Protein AF-A0A1A8DY37-F1 (afdb_monomer_lite)

Organism: Nothobranchius kadleci (NCBI:txid1051664)

Radius of gyration: 18.18 Å; chains: 1; bounding box: 40×29×46 Å

pLDDT: mean 78.55, std 10.52, range [43.53, 90.19]

Sequence (68 aa):
MSGRWWSGAAVTHSLVAVFAMGSWVSVNSLWVELPVVVRELPEGWNLPAYLSVMIALGNLGPLVETVV

Structure (mmCIF, N/CA/C/O backbone):
data_AF-A0A1A8DY37-F1
#
_entry.id   AF-A0A1A8DY37-F1
#
loop_
_atom_site.group_PDB
_atom_site.id
_atom_site.type_symbol
_atom_site.label_atom_id
_atom_site.label_alt_id
_atom_site.label_comp_id
_atom_site.label_asym_id
_atom_site.label_entity_id
_atom_site.label_seq_id
_atom_site.pdbx_PDB_ins_code
_atom_site.Cartn_x
_atom_site.Cartn_y
_atom_site.Cartn_z
_atom_site.occupancy
_atom_site.B_iso_or_equiv
_atom_site.auth_seq_id
_atom_site.auth_comp_id
_atom_site.auth_asym_id
_atom_site.auth_atom_id
_atom_site.pdbx_PDB_model_num
ATOM 1 N N . MET A 1 1 ? 21.367 19.467 -26.023 1.00 43.53 1 MET A N 1
ATOM 2 C CA . MET A 1 1 ? 22.274 18.357 -25.636 1.00 43.53 1 MET A CA 1
ATOM 3 C C . MET A 1 1 ? 21.796 17.672 -24.3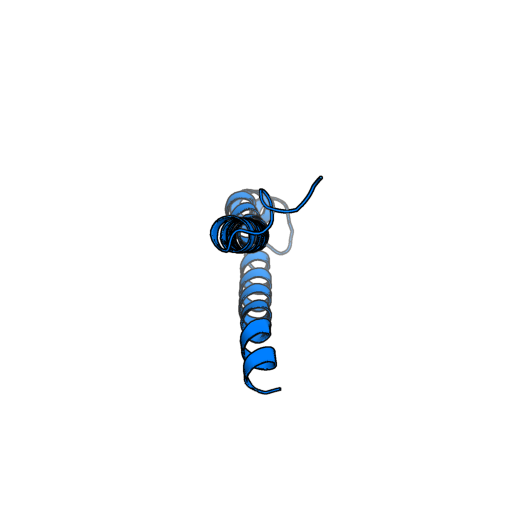45 1.00 43.53 1 MET A C 1
ATOM 5 O O . MET A 1 1 ? 22.604 17.351 -23.485 1.00 43.53 1 MET A O 1
ATOM 9 N N . SER A 1 2 ? 20.494 17.409 -24.195 1.00 53.56 2 SER A N 1
ATOM 10 C CA . SER A 1 2 ? 19.936 16.627 -23.083 1.00 53.56 2 SER A CA 1
ATOM 11 C C . SER A 1 2 ? 19.399 15.325 -23.668 1.00 53.56 2 SER A C 1
ATOM 13 O O . SER A 1 2 ? 18.573 15.364 -24.569 1.00 53.56 2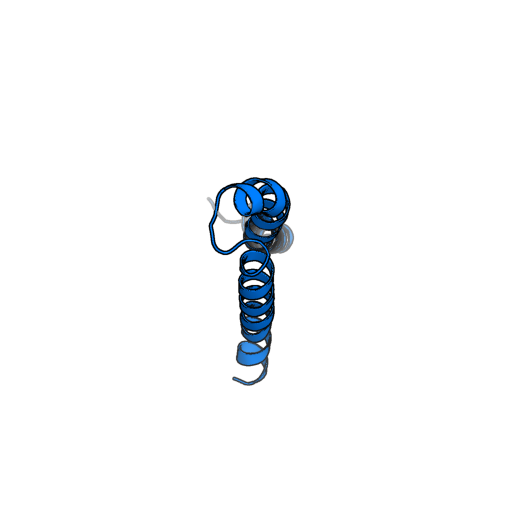 SER A O 1
ATOM 15 N N . GLY A 1 3 ? 19.898 14.163 -23.249 1.00 57.69 3 GLY A N 1
ATOM 16 C CA . GLY A 1 3 ? 19.355 12.933 -23.843 1.00 57.69 3 GLY A CA 1
ATOM 17 C C . GLY A 1 3 ? 19.980 11.596 -23.486 1.00 57.69 3 GLY A C 1
ATOM 18 O O . GLY A 1 3 ? 19.675 10.624 -24.158 1.00 57.69 3 GLY A O 1
ATOM 19 N N . ARG A 1 4 ? 20.850 11.495 -22.471 1.00 57.78 4 ARG A N 1
ATOM 20 C CA . ARG A 1 4 ? 21.424 10.181 -22.108 1.00 57.78 4 ARG A CA 1
ATOM 21 C C . ARG A 1 4 ? 21.462 9.855 -20.619 1.00 57.78 4 ARG A C 1
ATOM 23 O O . ARG A 1 4 ? 21.544 8.690 -20.267 1.00 57.78 4 ARG A O 1
ATOM 30 N N . TRP A 1 5 ? 21.337 10.858 -19.752 1.00 58.09 5 TRP A N 1
ATOM 31 C CA . TRP A 1 5 ? 21.457 10.683 -18.299 1.00 58.09 5 TRP A CA 1
ATOM 32 C C . TRP A 1 5 ? 20.162 10.191 -17.629 1.00 58.09 5 TRP A C 1
ATOM 34 O O . TRP A 1 5 ? 20.228 9.511 -16.616 1.00 58.09 5 TRP A O 1
ATOM 44 N N . TRP A 1 6 ? 18.996 10.464 -18.227 1.00 61.44 6 TRP A N 1
ATOM 45 C CA . TRP A 1 6 ? 17.680 10.015 -17.738 1.00 61.44 6 TRP A CA 1
ATOM 46 C C . TRP A 1 6 ? 17.170 8.734 -18.422 1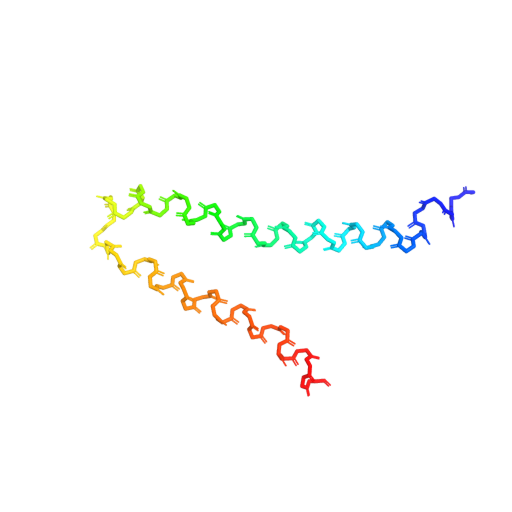.00 61.44 6 TRP A C 1
ATOM 48 O O . TRP A 1 6 ? 16.166 8.173 -18.006 1.00 61.44 6 TRP A O 1
ATOM 58 N N . SER A 1 7 ? 17.854 8.255 -19.468 1.00 63.09 7 SER A N 1
ATOM 59 C CA . SER A 1 7 ? 17.370 7.176 -20.349 1.00 63.09 7 SER A CA 1
ATOM 60 C C . SER A 1 7 ? 17.903 5.785 -19.976 1.00 63.09 7 SER A C 1
ATOM 62 O O . SER A 1 7 ? 17.955 4.890 -20.819 1.00 63.09 7 SER A O 1
ATOM 64 N N . GLY A 1 8 ? 18.365 5.602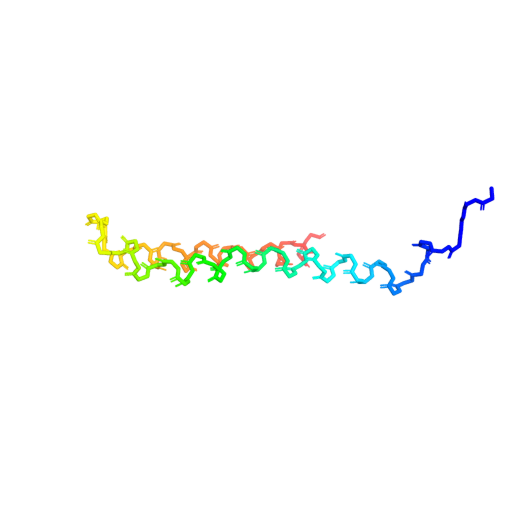 -18.739 1.00 74.12 8 GLY A N 1
ATOM 65 C CA . GLY A 1 8 ? 18.858 4.313 -18.266 1.00 74.12 8 GLY A CA 1
ATOM 66 C C . GLY A 1 8 ? 17.716 3.472 -17.713 1.00 74.12 8 GLY A C 1
ATOM 67 O O . GLY A 1 8 ? 16.943 3.974 -16.899 1.00 74.12 8 GLY A O 1
ATOM 68 N N . ALA A 1 9 ? 17.660 2.185 -18.074 1.00 77.94 9 ALA A N 1
ATOM 69 C CA . ALA A 1 9 ? 16.732 1.231 -17.462 1.00 77.94 9 ALA A CA 1
ATOM 70 C C . ALA A 1 9 ? 16.789 1.304 -15.923 1.00 77.94 9 ALA A C 1
ATOM 72 O O . ALA A 1 9 ? 15.763 1.270 -15.263 1.00 77.94 9 ALA A O 1
ATOM 73 N N . ALA A 1 10 ? 17.968 1.530 -15.337 1.00 83.19 10 ALA A N 1
ATOM 74 C CA . ALA A 1 10 ? 18.112 1.735 -13.897 1.00 83.19 10 ALA A CA 1
ATOM 75 C C . ALA A 1 10 ? 17.261 2.899 -13.349 1.00 83.19 10 ALA A C 1
ATOM 77 O O . ALA A 1 10 ? 16.629 2.750 -12.307 1.00 83.19 10 ALA A O 1
ATOM 78 N N . VAL A 1 11 ? 17.197 4.039 -14.045 1.00 87.25 11 VAL A N 1
ATOM 79 C CA . VAL A 1 11 ? 16.423 5.214 -13.608 1.00 87.25 11 VAL A CA 1
ATOM 80 C C . VAL A 1 11 ? 14.927 4.929 -13.693 1.00 87.25 11 VAL A C 1
ATOM 82 O O . VAL A 1 11 ? 14.202 5.210 -12.743 1.00 87.25 11 VAL A O 1
ATOM 85 N N . THR A 1 12 ? 14.463 4.308 -14.781 1.00 87.31 12 THR A N 1
ATOM 86 C CA . THR A 1 12 ? 13.048 3.933 -14.913 1.00 87.31 12 THR A CA 1
ATOM 87 C C . THR A 1 12 ? 12.635 2.894 -13.872 1.00 87.31 12 THR A C 1
ATOM 89 O O . THR A 1 12 ? 11.600 3.068 -13.238 1.00 87.31 12 THR A O 1
ATOM 92 N N . HIS A 1 13 ? 13.463 1.881 -13.603 1.00 85.88 13 HIS A N 1
ATOM 93 C CA . HIS A 1 13 ? 13.190 0.896 -12.548 1.00 85.88 13 HIS A CA 1
ATOM 94 C C . HIS A 1 13 ? 13.185 1.538 -11.158 1.00 85.88 13 HIS A C 1
ATOM 96 O O . HIS A 1 13 ? 12.356 1.183 -10.330 1.00 85.88 13 HIS A O 1
ATOM 102 N N . SER A 1 14 ? 14.062 2.515 -10.910 1.00 89.00 14 SER A N 1
ATOM 103 C CA . SER A 1 14 ? 14.101 3.253 -9.642 1.00 89.00 14 SER A CA 1
ATOM 104 C C . SER A 1 14 ? 12.835 4.087 -9.441 1.00 89.00 14 SER A C 1
ATOM 106 O O . SER A 1 14 ? 12.258 4.073 -8.358 1.00 89.00 14 SER A O 1
ATOM 108 N N . LEU A 1 15 ? 12.365 4.774 -10.487 1.00 88.44 15 LEU A N 1
ATOM 109 C CA . LEU A 1 15 ? 11.113 5.535 -10.457 1.00 88.44 15 LEU A CA 1
ATOM 110 C C . LEU A 1 15 ? 9.908 4.620 -10.215 1.00 88.44 15 LEU A C 1
ATOM 112 O O . LEU A 1 15 ? 9.078 4.931 -9.367 1.00 88.44 15 LEU A O 1
ATOM 116 N N . VAL A 1 16 ? 9.846 3.473 -10.899 1.00 89.00 16 VAL A N 1
ATOM 117 C CA . VAL A 1 16 ? 8.792 2.466 -10.691 1.00 89.00 16 VAL A CA 1
ATOM 118 C C . VAL A 1 16 ? 8.858 1.884 -9.278 1.00 89.00 16 VAL A C 1
ATOM 120 O O . VAL A 1 16 ? 7.826 1.755 -8.629 1.00 89.00 16 VAL A O 1
ATOM 123 N N . ALA A 1 17 ? 10.053 1.589 -8.762 1.00 88.75 17 ALA A N 1
ATOM 124 C CA . ALA A 1 17 ? 10.230 1.069 -7.410 1.00 88.75 17 ALA A CA 1
ATOM 125 C C . ALA A 1 17 ? 9.795 2.087 -6.348 1.00 88.75 17 ALA A C 1
ATOM 127 O O . ALA A 1 17 ? 9.074 1.726 -5.423 1.00 88.75 17 ALA A O 1
ATOM 128 N N . VAL A 1 18 ? 10.182 3.361 -6.482 1.00 90.19 18 VAL A N 1
ATOM 129 C CA . VAL A 1 18 ? 9.761 4.431 -5.561 1.00 90.19 18 VAL A CA 1
ATOM 130 C C . VAL A 1 18 ? 8.259 4.688 -5.661 1.00 90.19 18 VAL A C 1
ATOM 132 O O . VAL A 1 18 ? 7.613 4.872 -4.634 1.00 90.19 18 VAL A O 1
ATOM 135 N N . PHE A 1 19 ? 7.683 4.639 -6.863 1.00 87.75 19 PHE A N 1
ATOM 136 C CA . PHE A 1 19 ? 6.239 4.746 -7.061 1.00 87.75 19 PHE A CA 1
ATOM 137 C C . PHE A 1 19 ? 5.480 3.590 -6.387 1.00 87.75 19 PHE A C 1
ATOM 139 O O . PHE A 1 19 ? 4.545 3.825 -5.620 1.00 87.75 19 PHE A O 1
ATOM 146 N N . ALA A 1 20 ? 5.926 2.348 -6.596 1.00 86.25 20 ALA A N 1
ATOM 147 C CA . ALA A 1 20 ? 5.340 1.166 -5.969 1.00 86.25 20 ALA A CA 1
ATOM 148 C C . ALA A 1 20 ? 5.480 1.204 -4.438 1.00 86.25 20 ALA A C 1
ATOM 150 O O . ALA A 1 20 ? 4.491 1.013 -3.728 1.00 86.25 20 ALA A O 1
ATOM 151 N N . MET A 1 21 ? 6.673 1.531 -3.923 1.00 87.31 21 MET A N 1
ATOM 152 C CA . MET A 1 21 ? 6.914 1.712 -2.487 1.00 87.31 21 MET A CA 1
ATOM 153 C C . MET A 1 21 ? 6.025 2.816 -1.907 1.00 87.31 21 MET A C 1
ATOM 155 O O . MET A 1 21 ? 5.414 2.608 -0.863 1.00 87.31 21 MET A O 1
ATOM 159 N N . GLY A 1 22 ? 5.886 3.950 -2.598 1.00 86.12 22 GLY A N 1
ATOM 160 C CA . GLY A 1 22 ? 5.010 5.048 -2.190 1.00 86.12 22 GLY A CA 1
ATOM 161 C C . GLY A 1 22 ? 3.549 4.619 -2.046 1.00 86.12 22 GLY A C 1
ATOM 162 O O . GLY A 1 22 ? 2.919 4.959 -1.046 1.00 86.12 22 GLY A O 1
ATOM 163 N N . SER A 1 23 ? 3.034 3.808 -2.978 1.00 82.50 23 SER A N 1
ATOM 164 C CA . SER A 1 23 ? 1.662 3.280 -2.893 1.00 82.50 23 SER A CA 1
ATOM 165 C C . SER A 1 23 ? 1.440 2.382 -1.666 1.00 82.50 23 SER A C 1
ATOM 167 O O . SER A 1 23 ? 0.375 2.413 -1.051 1.00 82.50 23 SER A O 1
ATOM 169 N N . TRP A 1 24 ? 2.462 1.615 -1.268 1.00 83.88 24 TRP A N 1
ATOM 170 C CA . TRP A 1 24 ? 2.376 0.663 -0.157 1.00 83.88 24 TRP A CA 1
ATOM 171 C C . TRP A 1 24 ? 2.622 1.320 1.207 1.00 83.88 24 TRP A C 1
ATOM 173 O O . TRP A 1 24 ? 2.056 0.901 2.220 1.00 83.88 24 TRP A O 1
ATOM 183 N N . VAL A 1 25 ? 3.436 2.378 1.256 1.00 87.88 25 VAL A N 1
ATOM 184 C CA . VAL A 1 25 ? 3.716 3.136 2.487 1.00 87.88 25 VAL A CA 1
ATOM 185 C C . VAL A 1 25 ? 2.431 3.684 3.105 1.00 87.88 25 VAL A C 1
ATOM 187 O O . VAL A 1 25 ? 2.257 3.554 4.312 1.00 87.88 25 VAL A O 1
ATOM 190 N N . SER A 1 26 ? 1.492 4.198 2.304 1.00 84.75 26 SER A N 1
ATOM 191 C CA . SER A 1 26 ? 0.203 4.698 2.807 1.00 84.75 26 SER A CA 1
ATOM 192 C C . SER A 1 26 ? -0.578 3.641 3.592 1.00 84.75 26 SER A C 1
ATOM 194 O O . SER A 1 26 ? -1.109 3.936 4.658 1.00 84.75 26 SER A O 1
ATOM 196 N N . VAL A 1 27 ? -0.597 2.394 3.113 1.00 86.00 27 VAL A N 1
ATOM 197 C CA . VAL A 1 27 ? -1.268 1.284 3.805 1.00 86.00 27 VAL A CA 1
ATOM 198 C C . VAL A 1 27 ? -0.577 0.966 5.134 1.00 86.00 27 VAL A C 1
ATOM 200 O O . VAL A 1 27 ? -1.249 0.793 6.148 1.00 86.00 27 VAL A O 1
ATOM 203 N N . ASN A 1 28 ? 0.759 0.926 5.160 1.00 87.06 28 ASN A N 1
ATOM 204 C CA . ASN A 1 28 ? 1.513 0.632 6.385 1.00 87.06 28 ASN A CA 1
ATOM 205 C C . ASN A 1 28 ? 1.377 1.744 7.433 1.00 87.06 28 ASN A C 1
ATOM 207 O O . ASN A 1 28 ? 1.256 1.438 8.618 1.00 87.06 28 ASN A O 1
ATOM 211 N N . SER A 1 29 ? 1.341 3.013 7.013 1.00 86.62 29 SER A N 1
ATOM 212 C CA . SER A 1 29 ? 1.089 4.145 7.914 1.00 86.62 29 SER A CA 1
ATOM 213 C C . SER A 1 29 ? -0.285 4.038 8.579 1.00 86.62 29 SER A C 1
ATOM 215 O O . SER A 1 29 ? -0.379 4.155 9.799 1.00 86.62 29 SER A O 1
ATOM 217 N N . LEU A 1 30 ? -1.329 3.691 7.814 1.00 86.44 30 LEU A N 1
ATOM 218 C CA . LEU A 1 30 ? -2.671 3.464 8.364 1.00 86.44 30 LEU A CA 1
ATOM 219 C C . LEU A 1 30 ? -2.702 2.313 9.381 1.00 86.44 30 LEU A C 1
ATOM 221 O O . LEU A 1 30 ? -3.404 2.405 10.384 1.00 86.44 30 LEU A O 1
ATOM 225 N N . TRP A 1 31 ? -1.924 1.248 9.164 1.00 84.50 31 TRP A N 1
ATOM 226 C CA . TRP A 1 31 ? -1.794 0.139 10.120 1.00 84.50 31 TRP A CA 1
ATOM 227 C C . TRP A 1 31 ? -1.084 0.527 11.421 1.00 84.50 31 TRP A C 1
ATOM 229 O O . TRP A 1 31 ? -1.438 0.012 12.482 1.00 84.50 31 TRP A O 1
ATOM 239 N N . VAL A 1 32 ? -0.114 1.439 11.361 1.00 86.75 32 VAL A N 1
ATOM 240 C CA . VAL A 1 32 ? 0.561 1.986 12.550 1.00 86.75 32 VAL A CA 1
ATOM 241 C C . VAL A 1 32 ? -0.358 2.918 13.341 1.00 86.75 32 VAL A C 1
ATOM 243 O O . VAL A 1 32 ? -0.323 2.907 14.572 1.00 86.75 32 VAL A O 1
ATOM 246 N N . GLU A 1 33 ? -1.196 3.698 12.660 1.00 87.38 33 GLU A N 1
ATOM 247 C CA . GLU A 1 33 ? -2.128 4.638 13.299 1.00 87.38 33 GLU A CA 1
ATOM 248 C C . GLU A 1 33 ? -3.422 3.968 13.791 1.00 87.38 33 GLU A C 1
ATOM 250 O O . GLU A 1 33 ? -4.053 4.436 14.741 1.00 87.38 33 GLU A O 1
ATOM 255 N N . LEU A 1 34 ? -3.791 2.828 13.207 1.00 83.06 34 LEU A N 1
ATOM 256 C CA . LEU A 1 34 ? -4.970 2.025 13.540 1.00 83.06 34 LEU A CA 1
ATOM 257 C C . LEU A 1 34 ? -5.214 1.816 15.050 1.00 83.06 34 LEU A C 1
ATOM 259 O O . LEU A 1 34 ? -6.316 2.119 15.507 1.00 83.06 34 LEU A O 1
ATOM 263 N N . PRO A 1 35 ? -4.245 1.354 15.866 1.00 78.19 35 PRO A N 1
ATOM 264 C CA . PRO A 1 35 ? -4.459 1.156 17.303 1.00 78.19 35 PRO A CA 1
ATOM 265 C C . PRO A 1 35 ? -4.744 2.448 18.083 1.00 78.19 35 PRO A C 1
ATOM 267 O O . PRO A 1 35 ? -5.325 2.376 19.167 1.00 78.19 35 PRO A O 1
ATOM 270 N N . VAL A 1 36 ? -4.354 3.614 17.560 1.00 82.69 36 VAL A N 1
ATOM 271 C CA . VAL A 1 36 ? -4.672 4.919 18.157 1.00 82.69 36 VAL A CA 1
ATOM 272 C C . VAL A 1 36 ? -6.101 5.324 17.785 1.00 82.69 36 VAL A C 1
ATOM 274 O O . VAL A 1 36 ? -6.895 5.643 18.667 1.00 82.69 36 VAL A O 1
ATOM 277 N N . VAL A 1 37 ? -6.462 5.215 16.503 1.00 81.75 37 VAL A N 1
ATOM 278 C CA . VAL A 1 37 ? -7.787 5.599 15.973 1.00 81.75 37 VAL A CA 1
ATOM 279 C C . VAL A 1 37 ? -8.913 4.698 16.503 1.00 81.75 37 VAL A C 1
ATOM 281 O O . VAL A 1 37 ? -10.000 5.183 16.816 1.00 81.75 37 VAL A O 1
ATOM 284 N N . VAL A 1 38 ? -8.649 3.399 16.687 1.00 80.81 38 VAL A N 1
ATOM 285 C CA . VAL A 1 38 ? -9.621 2.411 17.207 1.00 80.81 38 VAL A CA 1
ATOM 286 C C . VAL A 1 38 ? -10.130 2.755 18.612 1.00 80.81 38 VAL A C 1
ATOM 288 O O . VAL A 1 38 ? -11.210 2.305 18.990 1.00 80.81 38 VAL A O 1
ATOM 291 N N . ARG A 1 39 ? -9.380 3.536 19.401 1.00 73.00 39 ARG A N 1
ATOM 292 C CA . ARG A 1 39 ? -9.788 3.923 20.765 1.00 73.00 39 ARG A CA 1
ATOM 293 C C . ARG A 1 39 ? -10.724 5.130 20.802 1.00 73.00 39 ARG A C 1
ATOM 295 O O . ARG A 1 39 ? -11.406 5.310 21.804 1.00 73.00 39 ARG A O 1
ATOM 302 N N . GLU A 1 40 ? -10.736 5.928 19.740 1.00 77.75 40 GLU A N 1
ATOM 303 C CA . GLU A 1 40 ? -11.490 7.182 19.634 1.00 77.75 40 GLU A CA 1
ATOM 304 C C . GLU A 1 40 ? -12.788 6.992 18.831 1.00 77.75 40 GLU A C 1
ATOM 306 O O . GLU A 1 40 ? -13.808 7.607 19.142 1.00 77.75 40 GLU A O 1
ATOM 311 N N . LEU A 1 41 ? -12.780 6.128 17.805 1.00 75.69 41 LEU A N 1
ATOM 312 C CA . LEU A 1 41 ? -13.939 5.943 16.927 1.00 75.69 41 LEU A CA 1
ATOM 313 C C . LEU A 1 41 ? -14.956 4.927 17.482 1.00 75.69 41 LEU A C 1
ATOM 315 O O . LEU A 1 41 ? -14.574 3.844 17.932 1.00 75.69 41 LEU A O 1
ATOM 319 N N . PRO A 1 42 ? -16.270 5.204 17.349 1.00 74.25 42 PRO A N 1
ATOM 320 C CA . PRO A 1 42 ? -17.342 4.320 17.826 1.00 74.25 42 PRO A CA 1
ATOM 321 C C . PRO A 1 42 ? -17.401 2.974 17.082 1.00 74.25 42 PRO A C 1
ATOM 323 O O . PRO A 1 42 ? -18.061 2.039 17.527 1.00 74.25 42 PRO A O 1
ATOM 326 N N . GLU A 1 43 ? -16.709 2.874 15.948 1.00 74.69 43 GLU A N 1
ATOM 327 C CA . GLU A 1 43 ? -16.620 1.695 15.083 1.00 74.69 43 GLU A CA 1
ATOM 328 C C . GLU A 1 43 ? -15.631 0.640 15.613 1.00 74.69 43 GLU A C 1
ATOM 330 O O . GLU A 1 43 ? -15.704 -0.529 15.224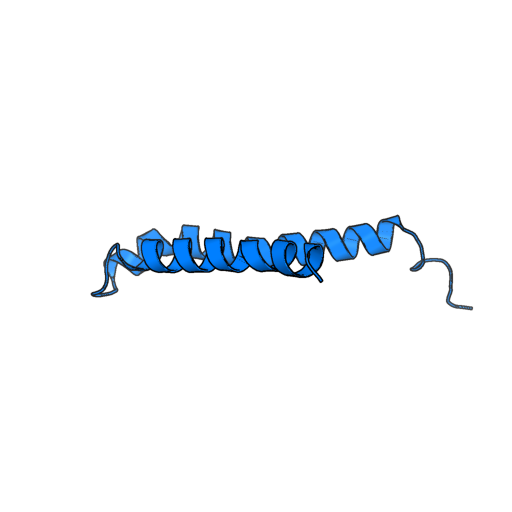 1.00 74.69 43 GLU A O 1
ATOM 335 N N . GLY A 1 44 ? -14.706 1.028 16.501 1.00 77.12 44 GLY A N 1
ATOM 336 C CA . GLY A 1 44 ? -13.729 0.131 17.118 1.00 77.12 44 GLY A CA 1
ATOM 337 C C . GLY A 1 44 ? -12.953 -0.719 16.101 1.00 77.12 44 GLY A C 1
ATOM 338 O O . GLY A 1 44 ? -12.427 -0.225 15.107 1.00 77.12 44 GLY A O 1
ATOM 339 N N . TRP A 1 45 ? -12.894 -2.033 16.335 1.00 78.12 45 TRP A N 1
ATOM 340 C CA . TRP A 1 45 ? -12.145 -2.990 15.504 1.00 78.12 45 TRP A CA 1
ATOM 341 C C . TRP A 1 45 ? -12.788 -3.319 14.145 1.00 78.12 45 TRP A C 1
ATOM 343 O O . TRP A 1 45 ? -12.239 -4.133 13.402 1.00 78.12 45 TRP A O 1
ATOM 353 N N . ASN A 1 46 ? -13.897 -2.675 13.765 1.00 79.25 46 ASN A N 1
ATOM 354 C CA . ASN A 1 46 ? -14.424 -2.806 12.401 1.00 79.25 46 ASN A CA 1
ATOM 355 C C . ASN A 1 46 ? -13.585 -2.034 11.365 1.00 79.25 46 ASN A C 1
ATOM 357 O O . ASN A 1 46 ? -13.517 -2.441 10.207 1.00 79.25 46 ASN A O 1
ATOM 361 N N . LEU A 1 47 ? -12.881 -0.970 11.768 1.00 80.19 47 LEU A N 1
ATOM 362 C CA . LEU A 1 47 ? -11.967 -0.208 10.902 1.00 80.19 47 LEU A CA 1
ATOM 363 C C . LEU A 1 47 ? -10.875 -1.056 10.219 1.00 80.19 47 LEU A C 1
ATOM 365 O O . LEU A 1 47 ? -10.755 -0.995 8.992 1.00 80.19 47 LEU A O 1
ATOM 369 N N . PRO A 1 48 ? -10.097 -1.883 10.945 1.00 80.06 48 PRO A N 1
ATOM 370 C CA . PRO A 1 48 ? -9.096 -2.743 10.316 1.00 80.06 48 PRO A CA 1
ATOM 371 C C . PRO A 1 48 ? -9.714 -3.819 9.411 1.00 80.06 48 PRO A C 1
ATOM 373 O O . PRO A 1 48 ? -9.071 -4.247 8.449 1.00 80.06 48 PRO A O 1
ATOM 376 N N . ALA A 1 49 ? -10.964 -4.228 9.660 1.00 82.56 49 ALA A N 1
ATOM 377 C CA . ALA A 1 49 ? -11.679 -5.147 8.776 1.00 82.56 49 ALA A CA 1
ATOM 378 C C . ALA A 1 49 ? -12.001 -4.486 7.424 1.00 82.56 49 ALA A C 1
ATOM 380 O O . ALA A 1 49 ? -11.684 -5.058 6.379 1.00 82.56 49 ALA A O 1
ATOM 381 N N . TYR A 1 50 ? -12.529 -3.255 7.425 1.00 82.69 50 TYR A N 1
ATOM 382 C CA . TYR A 1 50 ? -12.756 -2.492 6.190 1.00 82.69 50 TYR A CA 1
ATOM 383 C C . TYR A 1 50 ? -11.456 -2.222 5.424 1.00 82.69 50 TYR A C 1
ATOM 385 O O . TYR A 1 50 ? -11.414 -2.393 4.204 1.00 82.69 50 TYR A O 1
ATOM 393 N N . LEU A 1 51 ? -10.378 -1.878 6.136 1.00 85.31 51 LEU A N 1
ATOM 394 C CA . LEU A 1 51 ? -9.063 -1.659 5.534 1.00 85.31 51 LEU A CA 1
ATOM 395 C C . LEU A 1 51 ? -8.530 -2.935 4.861 1.00 85.31 51 LEU A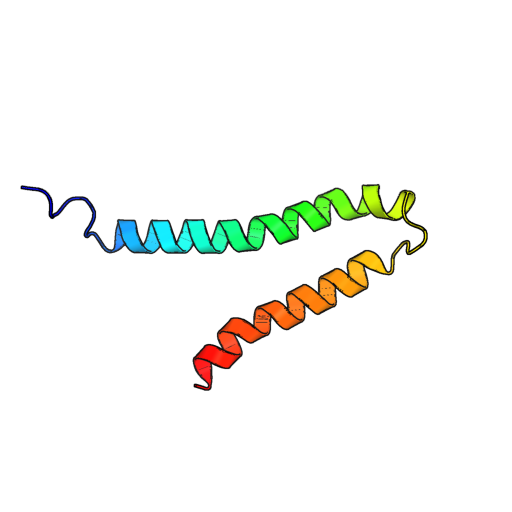 C 1
ATOM 397 O O . LEU A 1 51 ? -8.045 -2.882 3.733 1.00 85.31 51 LEU A O 1
ATOM 401 N N . SER A 1 52 ? -8.671 -4.092 5.511 1.00 85.44 52 SER A N 1
ATOM 402 C CA . SER A 1 52 ? -8.230 -5.380 4.958 1.00 85.44 52 SER A CA 1
ATOM 403 C C . SER A 1 52 ? -8.968 -5.736 3.664 1.00 85.44 52 SER A C 1
ATOM 405 O O . SER A 1 52 ? -8.346 -6.201 2.708 1.00 85.44 52 SER A O 1
ATOM 407 N N . VAL A 1 53 ? -10.276 -5.465 3.595 1.00 86.94 53 VAL A N 1
ATOM 408 C CA . VAL A 1 53 ? -11.071 -5.665 2.372 1.00 86.94 53 VAL A CA 1
ATOM 409 C C . VAL A 1 53 ? -10.631 -4.703 1.266 1.00 86.94 53 VAL A C 1
ATOM 411 O O . VAL A 1 53 ? -10.458 -5.134 0.127 1.00 86.94 53 VAL A O 1
ATOM 414 N N . MET A 1 54 ? -10.381 -3.427 1.578 1.00 86.25 54 MET A N 1
ATOM 415 C CA . MET A 1 54 ? -9.872 -2.464 0.590 1.00 86.25 54 MET A CA 1
ATOM 416 C C . MET A 1 54 ? -8.497 -2.861 0.035 1.00 86.25 54 MET A C 1
ATOM 418 O O . MET A 1 54 ? -8.281 -2.757 -1.170 1.00 86.25 54 MET A O 1
ATOM 422 N N . ILE A 1 55 ? -7.585 -3.366 0.874 1.00 86.44 55 ILE A N 1
ATOM 423 C CA . ILE A 1 55 ? -6.270 -3.862 0.428 1.00 86.44 55 ILE A CA 1
ATOM 424 C C . ILE A 1 55 ? -6.435 -5.089 -0.478 1.00 86.44 55 ILE A C 1
ATOM 426 O O . ILE A 1 55 ? -5.797 -5.176 -1.527 1.00 86.44 55 ILE A O 1
ATOM 430 N N . ALA A 1 56 ? -7.313 -6.025 -0.106 1.00 86.12 56 ALA A N 1
ATOM 431 C CA . ALA A 1 56 ? -7.601 -7.202 -0.921 1.00 86.12 56 ALA A CA 1
ATOM 432 C C . ALA A 1 56 ? -8.166 -6.822 -2.301 1.00 86.12 56 ALA A C 1
ATOM 434 O O . ALA A 1 56 ? -7.758 -7.400 -3.306 1.00 86.12 56 ALA A O 1
ATOM 435 N N . LEU A 1 57 ? -9.041 -5.813 -2.360 1.00 84.75 57 LEU A N 1
ATOM 436 C CA . LEU A 1 57 ? -9.545 -5.251 -3.615 1.00 84.75 57 LEU A CA 1
ATOM 437 C C . LEU A 1 57 ? -8.450 -4.524 -4.410 1.00 84.75 57 LEU A C 1
ATOM 439 O O . LEU A 1 57 ? -8.406 -4.651 -5.629 1.00 84.75 57 LEU A O 1
ATOM 443 N N . GLY A 1 58 ? -7.529 -3.820 -3.748 1.00 81.94 58 GLY A N 1
ATOM 444 C CA . GLY A 1 58 ? -6.376 -3.185 -4.398 1.00 81.94 58 GLY A CA 1
ATOM 445 C C . GLY A 1 58 ? -5.466 -4.185 -5.123 1.00 81.94 58 GLY A C 1
ATOM 446 O O . GLY A 1 58 ? -4.980 -3.900 -6.217 1.00 81.94 58 GLY A O 1
ATOM 447 N N . ASN A 1 59 ? -5.322 -5.399 -4.582 1.00 81.06 59 ASN A N 1
ATOM 448 C CA . ASN A 1 59 ? -4.584 -6.492 -5.228 1.00 81.06 59 ASN A CA 1
ATOM 449 C C . ASN A 1 59 ? -5.283 -7.059 -6.480 1.00 81.06 59 ASN A C 1
ATOM 451 O O . ASN A 1 59 ? -4.667 -7.827 -7.219 1.00 81.06 59 ASN A O 1
ATOM 455 N N . LEU A 1 60 ? -6.538 -6.681 -6.756 1.00 79.94 60 LEU A N 1
ATOM 456 C CA . LEU A 1 60 ? -7.208 -7.019 -8.016 1.00 79.94 60 LEU A CA 1
ATOM 457 C C . LEU A 1 60 ? -6.734 -6.150 -9.188 1.00 79.94 60 LEU A C 1
ATOM 459 O O . LEU A 1 60 ? -6.899 -6.563 -10.330 1.00 79.94 60 LEU A O 1
ATOM 463 N N . GLY A 1 61 ? -6.122 -4.986 -8.941 1.00 73.44 61 GLY A N 1
ATOM 464 C CA . GLY A 1 61 ? -5.603 -4.110 -10.002 1.00 73.44 61 GLY A CA 1
ATOM 465 C C . GLY A 1 61 ? -4.642 -4.832 -10.962 1.00 73.44 61 GLY A C 1
ATOM 466 O O . GLY A 1 61 ? -4.896 -4.850 -12.164 1.00 73.44 61 GLY A O 1
ATOM 467 N N . PRO A 1 62 ? -3.600 -5.518 -10.456 1.00 68.69 62 PRO A N 1
ATOM 468 C CA . PRO A 1 62 ? -2.722 -6.348 -11.280 1.00 68.69 62 PRO A CA 1
ATOM 469 C C . PRO A 1 62 ? -3.436 -7.518 -11.970 1.00 68.69 62 PRO A C 1
ATOM 471 O O . PRO A 1 62 ? -3.061 -7.885 -13.077 1.00 68.69 62 PRO A O 1
ATOM 474 N N . LEU A 1 63 ? -4.466 -8.103 -11.343 1.00 66.62 63 LEU A N 1
ATOM 475 C CA . LEU A 1 63 ? -5.237 -9.201 -11.939 1.00 66.62 63 LEU A CA 1
ATOM 476 C C . LEU A 1 63 ? -6.038 -8.736 -13.161 1.00 66.62 63 LEU A C 1
ATOM 478 O O . LEU A 1 63 ? -6.111 -9.461 -14.150 1.00 66.62 63 LEU A O 1
ATOM 482 N N . VAL A 1 64 ? -6.595 -7.525 -13.124 1.00 71.38 64 VAL A N 1
ATOM 483 C CA . VAL A 1 64 ? -7.322 -6.945 -14.264 1.00 71.38 64 VAL A CA 1
ATOM 484 C C . VAL A 1 64 ? -6.376 -6.676 -15.439 1.00 71.38 64 VAL A C 1
ATOM 486 O O . VAL A 1 64 ? -6.700 -7.055 -16.559 1.00 71.38 64 VAL A O 1
ATOM 489 N N . GLU A 1 65 ? -5.182 -6.136 -15.184 1.00 64.25 65 GLU A N 1
ATOM 490 C CA . GLU A 1 65 ? -4.148 -5.909 -16.213 1.00 64.25 65 GLU A CA 1
ATOM 491 C C . GLU A 1 65 ? -3.595 -7.210 -16.824 1.00 64.25 65 GLU A C 1
ATOM 493 O O . GLU A 1 65 ? -3.052 -7.192 -17.920 1.00 64.25 65 GLU A O 1
ATOM 498 N N . THR A 1 66 ? -3.706 -8.351 -16.133 1.00 67.12 66 THR A N 1
ATOM 499 C CA . THR A 1 66 ? -3.297 -9.653 -16.698 1.00 67.12 66 THR A CA 1
ATOM 500 C C . THR A 1 66 ? -4.369 -10.338 -17.547 1.00 67.12 66 THR A C 1
ATOM 502 O O . THR A 1 66 ? -4.045 -11.270 -18.281 1.00 67.12 66 THR A O 1
ATOM 505 N N . VAL A 1 67 ? -5.637 -9.937 -17.413 1.00 66.06 67 VAL A N 1
ATOM 506 C CA . VAL A 1 67 ? -6.776 -10.550 -18.125 1.00 66.06 67 VAL A CA 1
ATOM 507 C C . VAL A 1 67 ? -7.192 -9.731 -19.356 1.00 66.06 67 VAL A C 1
ATOM 509 O O . VAL A 1 67 ? -7.789 -10.298 -20.273 1.00 66.06 67 VAL A O 1
ATOM 512 N N . VAL A 1 68 ? -6.879 -8.430 -19.385 1.00 50.28 68 VAL A N 1
ATOM 513 C CA . VAL A 1 68 ? -7.056 -7.522 -20.537 1.00 50.28 68 VAL A CA 1
ATOM 514 C C . VAL A 1 68 ? -5.831 -7.570 -21.446 1.00 50.28 68 VAL A C 1
ATOM 516 O O . VAL A 1 68 ? -6.036 -7.590 -22.682 1.00 50.28 68 VAL A O 1
#

Foldseek 3Di:
DDDDPCPDPVNVVVVVVVVVVVVVVVLVVCVVCLVVVLVVDPCRPVVVVVSVVVVVVVVCVVVVVVVD

Secondary structure (DSSP, 8-state):
---SSS--HHHHHHHHHHHHHHHHHHHHHHHHHHHHHTTTSTTTTHHHHHHHHHHHHHTHHHHHHHH-

InterPro domains:
  IPR009357 Solute carrier family 52, riboflavin transporter [PF06237] (10-67)
  IPR009357 Solute carrier family 52, riboflavin transporter [PTHR12929] (9-67)